Protein AF-A0A377TTC8-F1 (afdb_monomer_lite)

Organism: Klebsiella pneumoniae (NCBI:txid573)

Radius of gyration: 14.98 Å; chains: 1; bounding box: 36×28×40 Å

Structure (mmCIF, N/CA/C/O backbone):
data_AF-A0A377TTC8-F1
#
_entry.id   AF-A0A377TTC8-F1
#
loop_
_atom_site.group_PDB
_atom_site.id
_atom_site.type_symbol
_atom_site.label_atom_id
_atom_site.label_alt_id
_atom_site.label_comp_id
_atom_site.label_asym_id
_atom_site.label_entity_id
_atom_site.label_seq_id
_atom_site.pdbx_P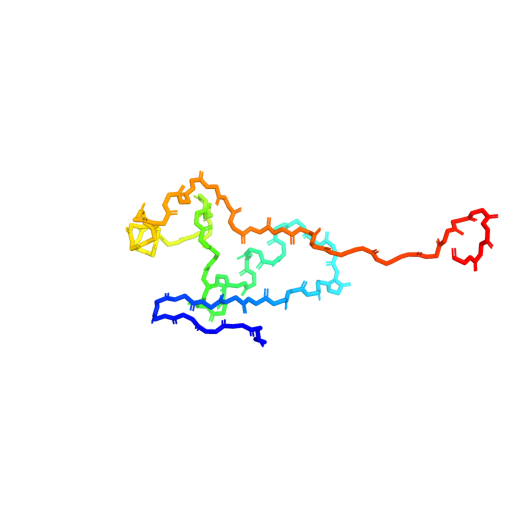DB_ins_code
_atom_site.Cartn_x
_atom_site.Cartn_y
_atom_site.Cartn_z
_atom_site.occupancy
_atom_site.B_iso_or_equiv
_atom_site.auth_seq_id
_atom_site.auth_comp_id
_atom_site.auth_asym_id
_atom_site.auth_atom_id
_atom_site.pdbx_PDB_model_num
ATOM 1 N N . MET A 1 1 ? -10.257 1.176 -8.098 1.00 70.88 1 MET A N 1
ATOM 2 C CA . MET A 1 1 ? -10.991 0.693 -6.913 1.00 70.88 1 MET A CA 1
ATOM 3 C C . MET A 1 1 ? -11.398 -0.739 -7.202 1.00 70.88 1 MET A C 1
ATOM 5 O O . MET A 1 1 ? -11.979 -0.942 -8.260 1.00 70.88 1 MET A O 1
ATOM 9 N N . GLU A 1 2 ? -11.000 -1.705 -6.371 1.00 85.88 2 GLU A N 1
ATOM 10 C CA . GLU A 1 2 ? -11.334 -3.127 -6.585 1.00 85.88 2 GLU A CA 1
ATOM 11 C C . GLU A 1 2 ? -12.587 -3.528 -5.811 1.00 85.88 2 GLU A C 1
ATOM 13 O O . GLU A 1 2 ? -13.501 -4.092 -6.399 1.00 85.88 2 GLU A O 1
ATOM 18 N N . GLU A 1 3 ? -12.667 -3.175 -4.527 1.00 92.38 3 GLU A N 1
ATOM 19 C CA . GLU A 1 3 ? -13.814 -3.511 -3.679 1.00 92.38 3 GLU A CA 1
ATOM 20 C C . GLU A 1 3 ? -14.039 -2.432 -2.611 1.00 92.38 3 GLU A C 1
ATOM 22 O O . GLU A 1 3 ? -13.081 -1.828 -2.120 1.00 92.38 3 GLU A O 1
ATOM 27 N N . ARG A 1 4 ? -15.307 -2.163 -2.269 1.00 93.25 4 ARG A N 1
ATOM 28 C CA . ARG A 1 4 ? -15.692 -1.232 -1.197 1.00 93.25 4 ARG A CA 1
ATOM 29 C C . ARG A 1 4 ? -16.190 -2.016 0.007 1.00 93.25 4 ARG A C 1
ATOM 31 O O . ARG A 1 4 ? -17.084 -2.840 -0.142 1.00 93.25 4 ARG A O 1
ATOM 38 N N . TYR A 1 5 ? -15.695 -1.671 1.186 1.00 91.50 5 TYR A N 1
ATOM 39 C CA . TYR A 1 5 ? -16.247 -2.109 2.463 1.00 91.50 5 TYR A CA 1
ATOM 40 C C . TYR A 1 5 ? -16.883 -0.923 3.194 1.00 91.50 5 TYR A C 1
ATOM 42 O O . TYR A 1 5 ? -16.769 0.226 2.764 1.00 91.50 5 TYR A O 1
ATOM 50 N N . GLU A 1 6 ? -17.564 -1.202 4.302 1.00 89.31 6 GLU A N 1
ATOM 51 C CA . GLU A 1 6 ? -18.289 -0.197 5.087 1.00 89.31 6 GLU A CA 1
ATOM 52 C C . GLU A 1 6 ? -17.383 0.951 5.562 1.00 89.31 6 GLU A C 1
ATOM 54 O O . GLU A 1 6 ? -17.723 2.119 5.392 1.00 89.31 6 GLU A O 1
ATOM 59 N N . PHE A 1 7 ? -16.193 0.619 6.065 1.00 89.31 7 PHE A N 1
ATOM 60 C CA . PHE A 1 7 ? -15.227 1.578 6.612 1.00 89.31 7 PHE A CA 1
ATOM 61 C C . PHE A 1 7 ? -13.851 1.526 5.926 1.00 89.31 7 PHE A C 1
ATOM 63 O O . PHE A 1 7 ? -12.930 2.214 6.346 1.00 89.31 7 PHE A O 1
ATOM 70 N N . ALA A 1 8 ? -13.688 0.738 4.855 1.00 94.12 8 ALA A N 1
ATOM 71 C CA . ALA A 1 8 ? -12.414 0.567 4.148 1.00 94.12 8 ALA A CA 1
ATOM 72 C C . ALA A 1 8 ? -12.613 0.362 2.636 1.00 94.12 8 ALA A C 1
ATOM 74 O O . ALA A 1 8 ? -13.717 0.110 2.161 1.00 94.12 8 AL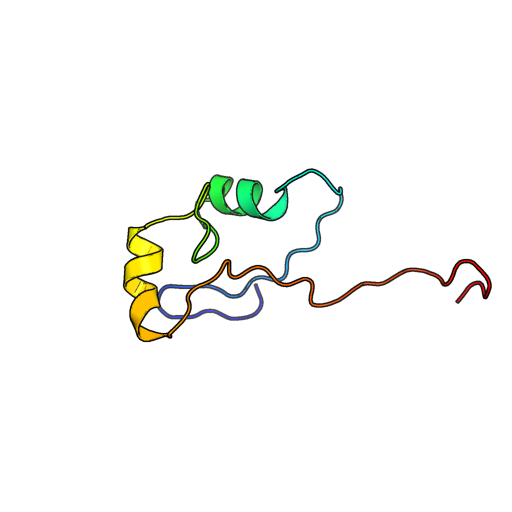A A O 1
ATOM 75 N N . THR A 1 9 ? -11.547 0.464 1.840 1.00 95.94 9 THR A N 1
ATOM 76 C CA . THR A 1 9 ? -11.592 0.197 0.390 1.00 95.94 9 THR A CA 1
ATOM 77 C C . THR A 1 9 ? -10.360 -0.585 -0.045 1.00 95.94 9 THR A C 1
ATOM 79 O O . THR A 1 9 ? -9.236 -0.194 0.265 1.00 95.94 9 THR A O 1
ATOM 82 N N . LEU A 1 10 ? -10.563 -1.659 -0.810 1.00 95.81 10 LEU A N 1
ATOM 83 C CA . LEU A 1 10 ? -9.484 -2.377 -1.475 1.00 95.81 10 LEU A CA 1
ATOM 84 C C . LEU A 1 10 ? -9.108 -1.6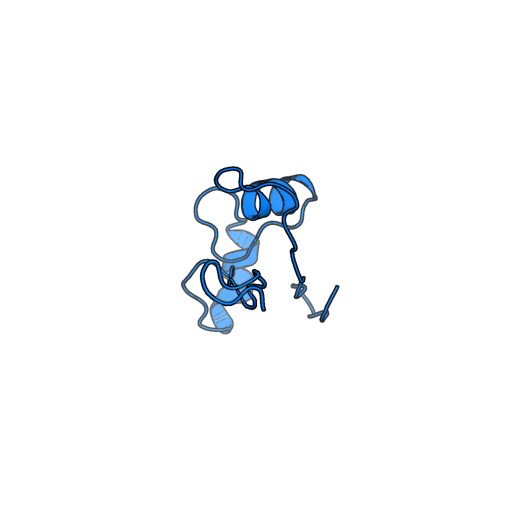54 -2.771 1.00 95.81 10 LEU A C 1
ATOM 86 O O . LEU A 1 10 ? -9.935 -1.446 -3.671 1.00 95.81 10 LEU A O 1
ATOM 90 N N . VAL A 1 11 ? -7.839 -1.270 -2.875 1.00 95.00 11 VAL A N 1
ATOM 91 C CA . VAL A 1 11 ? -7.306 -0.558 -4.037 1.00 95.00 11 VAL A CA 1
ATOM 92 C C . VAL A 1 11 ? -6.118 -1.293 -4.641 1.00 95.00 11 VAL A C 1
ATOM 94 O O . VAL A 1 11 ? -5.169 -1.663 -3.953 1.00 95.00 11 VAL A O 1
ATOM 97 N N . ARG A 1 12 ? -6.140 -1.432 -5.969 1.00 95.62 12 ARG A N 1
ATOM 98 C CA . ARG A 1 12 ? -4.966 -1.831 -6.739 1.00 95.62 12 ARG A CA 1
ATOM 99 C C . ARG A 1 12 ? -4.080 -0.616 -6.973 1.00 95.62 12 ARG A C 1
ATOM 101 O O . ARG A 1 12 ? -4.508 0.347 -7.609 1.00 95.62 12 ARG A O 1
ATOM 108 N N . CYS A 1 13 ? -2.841 -0.689 -6.506 1.00 94.44 13 CYS A N 1
ATOM 109 C CA . CYS A 1 13 ? -1.838 0.351 -6.708 1.00 94.44 13 CYS A CA 1
ATOM 110 C C . CYS A 1 13 ? -0.764 -0.138 -7.686 1.00 94.44 13 CYS A C 1
ATOM 112 O O . CYS A 1 13 ? -0.148 -1.180 -7.469 1.00 94.44 13 CYS A O 1
ATOM 114 N N . SER A 1 14 ? -0.509 0.633 -8.743 1.00 95.12 14 SER A N 1
ATOM 115 C CA . SER A 1 14 ? 0.555 0.365 -9.719 1.00 95.12 14 SER A CA 1
ATOM 116 C C . SER A 1 14 ? 1.518 1.554 -9.746 1.00 95.12 14 SER A C 1
ATOM 118 O O . SER A 1 14 ? 1.268 2.524 -10.463 1.00 95.12 14 SER A O 1
ATOM 120 N N . PRO A 1 15 ? 2.577 1.546 -8.915 1.00 93.06 15 PRO A N 1
ATOM 121 C CA . PRO A 1 15 ? 3.490 2.675 -8.828 1.00 93.06 15 PRO A CA 1
ATOM 122 C C . PRO A 1 15 ? 4.307 2.787 -10.123 1.00 93.06 15 PRO A C 1
ATOM 124 O O . PRO A 1 15 ? 4.972 1.841 -10.535 1.00 93.06 15 PRO A O 1
ATOM 127 N N . VAL A 1 16 ? 4.246 3.952 -10.774 1.00 94.62 16 VAL A N 1
ATOM 128 C CA . VAL A 1 16 ? 4.994 4.232 -12.019 1.00 94.62 16 VAL A CA 1
ATOM 129 C C . VAL A 1 16 ? 6.494 4.381 -11.747 1.00 94.62 16 VAL A C 1
ATOM 131 O O . VAL A 1 16 ? 7.328 4.070 -12.590 1.00 94.62 16 VAL A O 1
ATOM 134 N N . THR A 1 17 ? 6.843 4.849 -10.551 1.00 95.44 17 THR A N 1
ATOM 135 C CA . THR A 1 17 ? 8.221 4.986 -10.070 1.00 95.44 17 THR A CA 1
ATOM 136 C C . THR A 1 17 ? 8.420 4.137 -8.813 1.00 95.44 17 THR A C 1
ATOM 138 O O . THR A 1 17 ? 7.456 3.727 -8.177 1.00 95.44 17 THR A O 1
ATOM 141 N N . GLY A 1 18 ? 9.672 3.835 -8.463 1.00 93.69 18 GLY A N 1
ATOM 142 C CA . GLY A 1 18 ? 10.017 2.954 -7.338 1.00 93.69 18 GLY A CA 1
ATOM 143 C C . GLY A 1 18 ? 10.505 3.686 -6.088 1.00 93.69 18 GLY A C 1
ATOM 144 O O . GLY A 1 18 ? 11.440 3.210 -5.449 1.00 93.69 18 GLY A O 1
ATOM 145 N N . ARG A 1 19 ? 9.967 4.871 -5.757 1.00 96.81 19 ARG A N 1
ATOM 146 C CA . ARG A 1 19 ? 10.456 5.632 -4.593 1.00 96.81 19 ARG A CA 1
ATOM 147 C C . ARG A 1 19 ? 10.107 4.923 -3.283 1.00 96.81 19 ARG A C 1
ATOM 149 O O . ARG A 1 19 ? 9.066 4.276 -3.149 1.00 96.81 19 ARG A O 1
ATOM 156 N N . THR A 1 20 ? 10.960 5.103 -2.279 1.00 96.25 20 THR A N 1
ATOM 157 C CA . THR A 1 20 ? 10.744 4.561 -0.935 1.00 96.25 20 THR A CA 1
ATOM 158 C C . THR A 1 20 ? 9.393 5.009 -0.378 1.00 96.25 20 THR A C 1
ATOM 160 O O . THR A 1 20 ? 9.081 6.197 -0.380 1.00 96.25 20 THR A O 1
ATOM 163 N N . HIS A 1 21 ? 8.592 4.049 0.095 1.00 96.19 21 HIS A N 1
ATOM 164 C CA . HIS A 1 21 ? 7.258 4.269 0.679 1.00 96.19 21 HIS A CA 1
ATOM 165 C C . HIS A 1 21 ? 6.242 4.981 -0.233 1.00 96.19 21 HIS A C 1
ATOM 167 O O . HIS A 1 21 ? 5.233 5.475 0.261 1.00 96.19 21 HIS A O 1
ATOM 173 N N . GLN A 1 22 ? 6.462 5.011 -1.549 1.00 96.19 22 GLN A N 1
ATOM 174 C CA . GLN A 1 22 ? 5.657 5.809 -2.475 1.00 96.19 22 GLN A CA 1
ATOM 175 C C . GLN A 1 22 ? 4.149 5.576 -2.351 1.00 96.19 22 GLN A C 1
ATOM 177 O O . GLN A 1 22 ? 3.398 6.536 -2.222 1.00 96.19 22 GLN A O 1
ATOM 182 N N . ILE A 1 23 ? 3.708 4.313 -2.340 1.00 96.06 23 ILE A N 1
ATOM 183 C CA . ILE A 1 23 ? 2.281 3.989 -2.208 1.00 96.06 23 ILE A CA 1
ATOM 184 C C . ILE A 1 23 ? 1.747 4.492 -0.861 1.00 96.06 23 ILE A C 1
ATOM 186 O O . ILE A 1 23 ? 0.752 5.202 -0.845 1.00 96.06 23 ILE A O 1
ATOM 190 N N . ARG A 1 24 ? 2.452 4.197 0.239 1.00 96.44 24 ARG A N 1
ATOM 191 C CA . ARG A 1 24 ? 2.062 4.560 1.614 1.00 96.44 24 ARG A CA 1
ATOM 192 C C . ARG A 1 24 ? 1.843 6.067 1.777 1.00 96.44 24 ARG A C 1
ATOM 194 O O . ARG A 1 24 ? 0.824 6.498 2.304 1.00 96.44 24 ARG A O 1
ATOM 201 N N . VAL A 1 25 ? 2.791 6.868 1.287 1.00 96.75 25 VAL A N 1
ATOM 202 C CA . VAL A 1 25 ? 2.722 8.335 1.379 1.00 96.75 25 VAL A CA 1
ATOM 203 C C . VAL A 1 25 ? 1.637 8.890 0.460 1.00 96.75 25 VAL A C 1
ATOM 205 O O . VAL A 1 25 ? 0.916 9.799 0.851 1.00 96.75 25 VAL A O 1
ATOM 208 N N . HIS A 1 26 ? 1.484 8.350 -0.751 1.00 96.56 26 HIS A N 1
ATOM 209 C CA . HIS A 1 26 ? 0.466 8.831 -1.687 1.00 96.56 26 HIS A CA 1
ATOM 210 C C . HIS A 1 26 ? -0.955 8.571 -1.183 1.00 96.56 26 HIS A C 1
ATOM 212 O O . HIS A 1 26 ? -1.807 9.447 -1.295 1.00 96.56 26 HIS A O 1
ATOM 218 N N . THR A 1 27 ? -1.218 7.390 -0.622 1.00 95.69 27 THR A N 1
ATOM 219 C CA . THR A 1 27 ? -2.538 7.050 -0.081 1.00 95.69 27 THR A CA 1
ATOM 220 C C . THR A 1 27 ? -2.861 7.899 1.149 1.00 95.69 27 THR A C 1
ATOM 222 O O . THR A 1 27 ? -3.962 8.433 1.243 1.00 95.69 27 THR A O 1
ATOM 225 N N . GLN A 1 28 ? -1.879 8.141 2.028 1.00 95.94 28 GLN A N 1
ATOM 226 C CA . GLN A 1 28 ? -2.020 9.100 3.129 1.00 95.94 28 GLN A CA 1
ATOM 227 C C . GLN A 1 28 ? -2.318 10.517 2.617 1.00 95.94 28 GLN A C 1
ATOM 229 O O . GLN A 1 28 ? -3.257 11.153 3.085 1.00 95.94 28 GLN A O 1
ATOM 234 N N . TYR A 1 29 ? -1.542 11.011 1.648 1.00 95.62 29 TYR A N 1
ATOM 235 C CA . TYR A 1 29 ? -1.715 12.351 1.081 1.00 95.62 29 TYR A CA 1
ATOM 236 C C . TYR A 1 29 ? -3.091 12.535 0.426 1.00 95.62 29 TYR A C 1
ATOM 238 O O . TYR A 1 29 ? -3.675 13.611 0.501 1.00 95.62 29 TYR A O 1
ATOM 246 N N . ALA A 1 30 ? -3.635 11.472 -0.168 1.00 94.88 30 ALA A N 1
ATOM 247 C CA . ALA A 1 30 ? -4.985 11.449 -0.720 1.00 94.88 30 ALA A CA 1
ATOM 248 C C . ALA A 1 30 ? -6.100 11.372 0.347 1.00 94.88 30 ALA A C 1
ATOM 250 O O . ALA A 1 30 ? -7.270 11.332 -0.020 1.00 94.88 30 ALA A O 1
ATOM 251 N N . GLY A 1 31 ? -5.765 11.330 1.643 1.00 94.62 31 GLY A N 1
ATOM 252 C CA . GLY A 1 31 ? -6.726 11.229 2.747 1.00 94.62 31 GLY A CA 1
ATOM 253 C C . GLY A 1 31 ? -7.204 9.806 3.052 1.00 94.62 31 GLY A C 1
ATOM 254 O O . GLY A 1 31 ? -8.131 9.625 3.834 1.00 94.62 31 GLY A O 1
ATOM 255 N N . HIS A 1 32 ? -6.578 8.791 2.455 1.00 95.12 32 HIS A N 1
ATOM 256 C CA . HIS A 1 32 ? -6.943 7.383 2.616 1.00 95.12 32 HIS A CA 1
ATOM 257 C C . HIS A 1 32 ? -5.711 6.554 3.005 1.00 95.12 32 HIS A C 1
ATOM 259 O O . HIS A 1 32 ? -5.192 5.805 2.176 1.00 95.12 32 HIS A O 1
ATOM 265 N N . PRO A 1 33 ? -5.177 6.714 4.228 1.00 96.06 33 PRO A N 1
ATOM 266 C CA . PRO A 1 33 ? -3.984 5.995 4.664 1.00 96.06 33 PRO A CA 1
ATOM 267 C C . PRO A 1 33 ? -4.183 4.469 4.664 1.00 96.06 33 PRO A C 1
ATOM 269 O O . PRO A 1 33 ? -5.300 3.963 4.758 1.00 96.06 33 PRO A O 1
ATOM 272 N N . ILE A 1 34 ? -3.080 3.721 4.544 1.00 95.69 34 ILE A N 1
ATOM 273 C CA . ILE A 1 34 ? -3.117 2.250 4.563 1.00 95.69 34 ILE A CA 1
ATOM 274 C C . ILE A 1 34 ? -3.331 1.770 6.000 1.00 95.69 34 ILE A C 1
ATOM 276 O O . ILE A 1 34 ? -2.728 2.301 6.931 1.00 95.69 34 ILE A O 1
ATOM 280 N N . ALA A 1 35 ? -4.147 0.730 6.153 1.00 95.25 35 ALA A N 1
ATOM 281 C CA . ALA A 1 35 ? -4.358 0.045 7.419 1.00 95.25 35 ALA A CA 1
ATOM 282 C C . ALA A 1 35 ? -3.051 -0.526 7.998 1.00 95.25 35 ALA A C 1
ATOM 284 O O . ALA A 1 35 ? -2.262 -1.152 7.275 1.00 95.25 35 ALA A O 1
ATOM 285 N N . PHE A 1 36 ? -2.871 -0.363 9.309 1.00 93.94 36 PHE A N 1
ATOM 286 C CA . PHE A 1 36 ? -1.724 -0.819 10.097 1.00 93.94 36 PHE A CA 1
ATOM 287 C C . PHE A 1 36 ? -0.385 -0.310 9.546 1.00 93.94 36 PHE A C 1
ATOM 289 O O . PHE A 1 36 ? 0.619 -1.027 9.496 1.00 93.94 36 PHE A O 1
ATOM 296 N N . ASP A 1 37 ? -0.377 0.941 9.085 1.00 94.94 37 ASP A N 1
ATOM 297 C CA . ASP A 1 37 ? 0.840 1.663 8.737 1.00 94.94 37 ASP A CA 1
ATOM 298 C C . ASP A 1 37 ? 1.343 2.470 9.945 1.00 94.94 37 ASP A C 1
ATOM 300 O O . ASP A 1 37 ? 0.860 3.563 10.226 1.00 94.94 37 ASP A O 1
ATOM 304 N N . ASP A 1 38 ? 2.380 1.978 10.623 1.00 91.44 38 ASP A N 1
ATOM 305 C CA . ASP A 1 38 ? 2.912 2.607 11.844 1.00 91.44 38 ASP A CA 1
ATOM 306 C C . ASP A 1 38 ? 3.405 4.059 11.674 1.00 91.44 38 ASP A C 1
ATOM 308 O O . ASP A 1 38 ? 3.587 4.770 12.665 1.00 91.44 38 ASP A O 1
ATOM 312 N N . ARG A 1 39 ? 3.695 4.502 10.439 1.00 91.69 39 ARG A N 1
ATOM 313 C CA . ARG A 1 39 ? 4.303 5.818 10.165 1.00 91.69 39 ARG A CA 1
ATOM 314 C C . ARG A 1 39 ? 3.344 6.796 9.493 1.00 91.69 39 ARG A C 1
ATOM 316 O O . ARG A 1 39 ? 3.393 7.982 9.803 1.00 91.69 39 ARG A O 1
ATOM 323 N N . TYR A 1 40 ? 2.545 6.319 8.544 1.00 92.19 40 TYR A N 1
ATOM 324 C CA . TYR A 1 40 ? 1.651 7.145 7.724 1.00 92.19 40 TYR A CA 1
ATOM 325 C C . TYR A 1 40 ? 0.172 6.764 7.887 1.00 92.19 40 TYR A C 1
ATOM 327 O O . TYR A 1 40 ? -0.672 7.308 7.179 1.00 92.19 40 TYR A O 1
ATOM 335 N N . GLY A 1 41 ? -0.124 5.812 8.775 1.00 90.31 41 GLY A N 1
ATOM 336 C CA . GLY A 1 41 ? -1.457 5.294 9.057 1.00 90.31 41 GLY A CA 1
ATOM 337 C C . GLY A 1 41 ? -2.296 6.188 9.958 1.00 90.31 41 GLY A C 1
ATOM 338 O O . GLY A 1 41 ? -1.849 7.231 10.441 1.00 90.31 41 GLY A O 1
ATOM 339 N N . ASP A 1 42 ? -3.517 5.728 10.209 1.00 93.19 42 ASP A N 1
ATOM 340 C CA . ASP A 1 42 ? -4.449 6.329 11.155 1.00 93.19 42 ASP A CA 1
ATOM 341 C C . ASP A 1 42 ? -4.802 5.310 12.248 1.00 93.19 42 ASP A C 1
ATOM 343 O O . ASP A 1 42 ? -5.353 4.241 11.988 1.00 93.19 42 ASP A O 1
ATOM 347 N N . ARG A 1 43 ? -4.499 5.666 13.500 1.00 91.44 43 ARG A N 1
ATOM 348 C CA . ARG A 1 43 ? -4.744 4.813 14.668 1.00 91.44 43 ARG A CA 1
ATOM 349 C C . ARG A 1 43 ? -6.228 4.596 14.945 1.00 91.44 43 ARG A C 1
ATOM 351 O O . ARG A 1 43 ? -6.574 3.591 15.562 1.00 91.44 43 ARG A O 1
ATOM 358 N N . GLU A 1 44 ? -7.099 5.532 14.579 1.00 92.38 44 GLU A N 1
ATOM 359 C CA . GLU A 1 44 ? -8.546 5.355 14.730 1.00 92.38 44 GLU A CA 1
ATOM 360 C C . GLU A 1 44 ? -9.075 4.361 13.698 1.00 92.38 44 GLU A C 1
ATOM 362 O O . GLU A 1 44 ? -9.842 3.464 14.053 1.00 92.38 44 GLU A O 1
ATOM 367 N N . PHE A 1 45 ? -8.580 4.442 12.463 1.00 92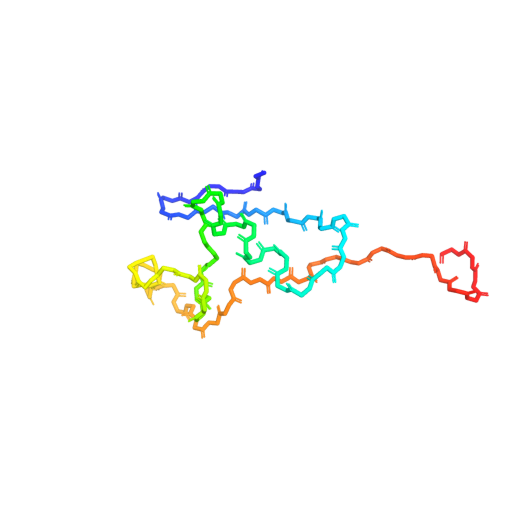.12 45 PHE A N 1
ATOM 368 C CA . PHE A 1 45 ? -8.868 3.460 11.421 1.00 92.12 45 PHE A CA 1
ATOM 369 C C . PHE A 1 45 ? -8.374 2.053 11.800 1.00 92.12 45 PHE A C 1
ATOM 371 O O . PHE A 1 45 ? -9.121 1.079 11.691 1.00 92.12 45 PHE A O 1
ATOM 378 N N . ASP A 1 46 ? -7.165 1.939 12.353 1.00 92.56 46 ASP A N 1
ATOM 379 C CA . ASP A 1 46 ? -6.618 0.656 12.814 1.00 92.56 46 ASP A CA 1
ATOM 380 C C . ASP A 1 46 ? -7.450 0.047 13.955 1.00 92.56 46 ASP A C 1
ATOM 382 O O . ASP A 1 46 ? -7.693 -1.162 13.988 1.00 92.56 46 ASP A O 1
ATOM 386 N N . LYS A 1 47 ? -7.955 0.880 14.876 1.00 91.25 47 LYS A N 1
ATOM 387 C CA . LYS A 1 47 ? -8.866 0.429 15.940 1.00 91.25 47 LYS A CA 1
ATOM 388 C C . LYS A 1 47 ? -10.177 -0.111 15.376 1.00 91.25 47 LYS A C 1
ATOM 390 O O . LYS A 1 47 ? -10.647 -1.137 15.865 1.00 91.25 47 LYS A O 1
ATOM 395 N N . GLN A 1 48 ? -10.748 0.526 14.354 1.00 91.50 48 GLN A N 1
ATOM 396 C CA . GLN A 1 48 ? -11.958 0.025 13.684 1.00 91.50 48 GLN A CA 1
ATOM 397 C C . GLN A 1 48 ? -11.712 -1.336 13.021 1.00 91.50 48 GLN A C 1
ATOM 399 O O . GLN A 1 48 ? -12.567 -2.217 13.060 1.00 91.50 48 GLN A O 1
ATOM 404 N N . LEU A 1 49 ? -10.508 -1.545 12.488 1.00 90.12 49 LEU A N 1
ATOM 405 C CA . LEU A 1 49 ? -10.095 -2.807 11.880 1.00 90.12 49 LEU A CA 1
ATOM 406 C C . LEU A 1 49 ? -9.658 -3.878 12.888 1.00 90.12 49 LEU A C 1
ATOM 408 O O . LEU A 1 49 ? -9.443 -5.018 12.479 1.00 90.12 49 LEU A O 1
ATOM 412 N N . SER A 1 50 ? -9.555 -3.576 14.185 1.00 85.75 50 SER A N 1
ATOM 413 C CA . SER A 1 50 ? -9.070 -4.532 15.198 1.00 85.75 50 SER A CA 1
ATOM 414 C C . SER A 1 50 ? -9.862 -5.848 15.233 1.00 85.75 50 SER A C 1
ATOM 416 O O . SER A 1 50 ? -9.280 -6.915 15.426 1.00 85.75 50 SER A O 1
ATOM 418 N N . ALA A 1 51 ? -11.170 -5.798 14.955 1.00 88.06 51 ALA A N 1
ATOM 419 C CA . ALA A 1 51 ? -12.041 -6.973 14.900 1.00 88.06 51 ALA A CA 1
ATOM 420 C C . ALA A 1 51 ? -11.727 -7.923 13.727 1.00 88.06 51 ALA A C 1
ATOM 422 O O . ALA A 1 51 ? -12.114 -9.088 13.758 1.00 88.06 51 ALA A O 1
ATOM 423 N N . THR A 1 52 ? -11.011 -7.453 12.700 1.00 88.88 52 THR A N 1
ATOM 424 C CA . THR A 1 52 ? -10.625 -8.273 11.537 1.00 88.88 52 THR A CA 1
ATOM 425 C C . THR A 1 52 ? -9.444 -9.205 11.824 1.00 88.88 52 THR A C 1
ATOM 427 O O . THR A 1 52 ? -9.124 -10.058 10.999 1.00 88.88 52 THR A O 1
ATOM 430 N N . GLY A 1 53 ? -8.773 -9.046 12.972 1.00 90.38 53 GLY A N 1
ATOM 431 C CA . GLY A 1 53 ? -7.551 -9.785 13.307 1.00 90.38 53 GLY A CA 1
ATOM 432 C C . GLY A 1 53 ? -6.309 -9.318 12.538 1.00 90.38 53 GLY A C 1
ATOM 433 O O . GLY A 1 53 ? -5.247 -9.931 12.653 1.00 90.38 53 GLY A O 1
ATOM 434 N N . LEU A 1 54 ? -6.419 -8.238 11.758 1.00 91.25 54 LEU A N 1
ATOM 435 C CA . LEU A 1 54 ? -5.290 -7.636 11.068 1.00 91.25 54 LEU A CA 1
ATOM 436 C C . LEU A 1 54 ? -4.287 -7.058 12.080 1.00 91.25 54 LEU A C 1
ATOM 438 O O . LEU A 1 54 ? -4.671 -6.421 13.053 1.00 91.25 54 LEU A O 1
ATOM 442 N N . ASN A 1 55 ? -2.995 -7.308 11.861 1.00 91.69 55 ASN A N 1
ATOM 443 C CA . ASN A 1 55 ? -1.916 -6.900 12.770 1.00 91.69 55 ASN A CA 1
ATOM 444 C C . ASN A 1 55 ? -0.636 -6.453 12.040 1.00 91.69 55 ASN A C 1
ATOM 446 O O . ASN A 1 55 ? 0.446 -6.424 12.624 1.00 91.69 55 ASN A O 1
ATOM 450 N N . ARG A 1 56 ? -0.741 -6.168 10.740 1.00 94.31 56 ARG A N 1
ATOM 451 C CA . ARG A 1 56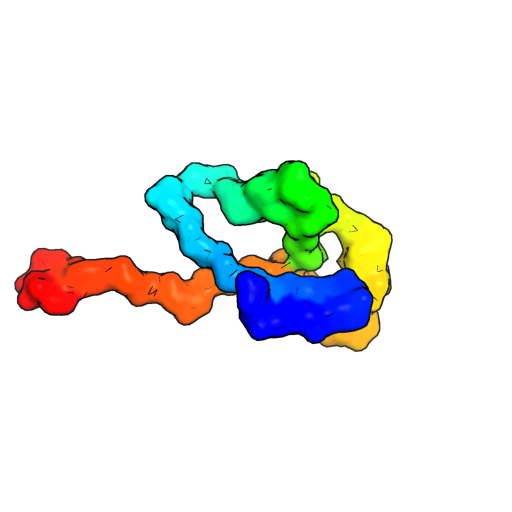 ? 0.384 -5.830 9.862 1.00 94.31 56 ARG A CA 1
ATOM 452 C C . ARG A 1 56 ? -0.067 -4.875 8.774 1.00 94.31 56 ARG A C 1
ATOM 454 O O . ARG A 1 56 ? -1.223 -4.930 8.363 1.00 94.31 56 ARG A O 1
ATOM 461 N N . LEU A 1 57 ? 0.884 -4.116 8.235 1.00 95.75 57 LEU A N 1
ATOM 462 C CA . LEU A 1 57 ? 0.678 -3.256 7.074 1.00 95.75 57 LEU A CA 1
ATOM 463 C C . LEU A 1 57 ? -0.081 -3.993 5.960 1.00 95.75 57 LEU A C 1
ATOM 465 O O . LEU A 1 57 ? 0.398 -5.001 5.420 1.00 95.75 57 LEU A O 1
ATOM 469 N N . PHE A 1 58 ? -1.239 -3.449 5.584 1.00 95.44 58 PHE A N 1
ATOM 470 C CA . PHE A 1 58 ? -2.085 -3.996 4.523 1.00 95.44 58 PHE A CA 1
ATOM 471 C C . PHE A 1 58 ? -1.615 -3.538 3.134 1.00 95.44 58 PHE A C 1
ATOM 473 O O . PHE A 1 58 ? -2.330 -2.891 2.374 1.00 95.44 58 PHE A O 1
ATOM 480 N N . LEU A 1 59 ? -0.364 -3.861 2.804 1.00 96.06 59 LEU A N 1
ATOM 481 C CA . LEU A 1 59 ? 0.236 -3.606 1.499 1.00 96.06 59 LEU A CA 1
ATOM 482 C C . LEU A 1 59 ? 0.878 -4.892 0.983 1.00 96.06 59 LEU A C 1
ATOM 484 O O . LEU A 1 59 ? 1.749 -5.470 1.633 1.00 96.06 59 LEU A O 1
ATOM 488 N N . HIS A 1 60 ? 0.449 -5.343 -0.194 1.00 95.75 60 HIS A N 1
ATOM 489 C CA . HIS A 1 60 ? 0.911 -6.594 -0.782 1.00 95.75 60 HIS A CA 1
ATOM 490 C C . HIS A 1 60 ? 1.280 -6.415 -2.256 1.00 95.75 60 HIS A C 1
ATOM 492 O O . HIS A 1 60 ? 0.512 -5.858 -3.040 1.00 95.75 60 HIS A O 1
ATOM 498 N N . ALA A 1 61 ? 2.460 -6.908 -2.639 1.00 95.56 61 ALA A N 1
ATOM 499 C CA . ALA A 1 61 ? 2.895 -6.960 -4.029 1.00 95.56 61 ALA A CA 1
ATOM 500 C C . ALA A 1 61 ? 2.237 -8.160 -4.728 1.00 95.56 61 ALA A C 1
ATOM 502 O O . ALA A 1 61 ? 2.833 -9.226 -4.845 1.00 95.56 61 ALA A O 1
ATOM 503 N N . ALA A 1 62 ? 0.985 -7.985 -5.151 1.00 95.31 62 ALA A N 1
ATOM 504 C CA . ALA A 1 62 ? 0.162 -9.073 -5.681 1.00 95.31 62 ALA A CA 1
ATOM 505 C C . ALA A 1 62 ? 0.600 -9.580 -7.068 1.00 95.31 62 ALA A C 1
ATOM 507 O O . ALA A 1 62 ? 0.326 -10.723 -7.422 1.00 95.31 62 ALA A O 1
ATOM 508 N N . ALA A 1 63 ? 1.252 -8.738 -7.873 1.00 94.62 63 ALA A N 1
ATOM 509 C CA . ALA A 1 63 ? 1.703 -9.103 -9.210 1.00 94.62 63 ALA A CA 1
ATOM 510 C C . ALA A 1 63 ? 2.988 -8.362 -9.584 1.00 94.62 63 ALA A C 1
ATOM 512 O O . ALA A 1 63 ? 3.157 -7.183 -9.267 1.00 94.62 63 ALA A O 1
ATOM 513 N N . LEU A 1 64 ? 3.861 -9.050 -10.318 1.00 94.38 64 LEU A N 1
ATOM 514 C CA . LEU A 1 64 ? 5.051 -8.484 -10.937 1.00 94.38 64 LEU A CA 1
ATOM 515 C C . LEU A 1 64 ? 5.117 -8.973 -12.384 1.00 94.38 64 LEU A C 1
ATOM 517 O O . LEU A 1 64 ? 5.002 -10.167 -12.646 1.00 94.38 64 LEU A O 1
ATOM 521 N N . LYS A 1 65 ? 5.308 -8.044 -13.321 1.00 93.31 65 LYS A N 1
ATOM 522 C CA . LYS A 1 65 ? 5.501 -8.349 -14.738 1.00 93.31 65 LYS A CA 1
ATOM 523 C C . LYS A 1 65 ? 6.830 -7.765 -15.185 1.00 93.31 65 LYS A C 1
ATOM 525 O O . LYS A 1 65 ? 7.052 -6.566 -15.050 1.00 93.31 65 LYS A O 1
ATOM 530 N N . PHE A 1 66 ? 7.684 -8.613 -15.733 1.00 93.69 66 PHE A N 1
ATOM 531 C CA . PHE A 1 66 ? 8.943 -8.230 -16.354 1.00 93.69 66 PHE A CA 1
ATOM 532 C C . PHE A 1 66 ? 9.273 -9.238 -17.454 1.00 93.69 66 PHE A C 1
ATOM 534 O O . PHE A 1 66 ? 8.834 -10.384 -17.393 1.00 93.69 66 PHE A O 1
ATOM 541 N N . THR A 1 67 ? 10.024 -8.805 -18.459 1.00 95.69 67 THR A N 1
ATOM 542 C CA . THR A 1 67 ? 10.546 -9.701 -19.495 1.00 95.69 67 THR A CA 1
ATOM 543 C C . THR A 1 67 ? 11.731 -10.474 -18.927 1.00 95.69 67 THR A C 1
ATOM 545 O O . THR A 1 67 ? 12.632 -9.855 -18.351 1.00 95.69 67 THR A O 1
ATOM 548 N N . HIS A 1 68 ? 11.771 -11.801 -19.088 1.00 93.38 68 HIS A N 1
ATOM 549 C CA . HIS A 1 68 ? 12.893 -12.591 -18.589 1.00 93.38 68 HIS A CA 1
ATOM 550 C C . HIS A 1 68 ? 14.207 -12.153 -19.264 1.00 93.38 68 HIS A C 1
ATOM 552 O O . HIS A 1 68 ? 14.305 -12.202 -20.497 1.00 93.38 68 HIS A O 1
ATOM 558 N N . PRO A 1 69 ? 15.253 -11.790 -18.495 1.00 92.94 69 PRO A N 1
ATOM 559 C CA . PRO A 1 69 ? 16.455 -11.157 -19.042 1.00 92.94 69 PRO A CA 1
ATOM 560 C C . PRO A 1 69 ? 17.261 -12.070 -19.977 1.00 92.94 69 PRO A C 1
ATOM 562 O O . PRO A 1 69 ? 17.942 -11.577 -20.867 1.00 92.94 69 PRO A O 1
ATOM 565 N N . GLY A 1 70 ? 17.172 -13.394 -19.809 1.00 91.00 70 GLY A N 1
ATOM 566 C CA . GLY A 1 70 ? 17.884 -14.362 -20.654 1.00 91.00 70 GLY A CA 1
ATOM 567 C C . GLY A 1 70 ? 17.056 -14.994 -21.776 1.00 91.00 70 GLY A C 1
ATOM 568 O O . GLY A 1 70 ? 17.625 -15.627 -22.655 1.00 91.00 70 GLY A O 1
ATOM 569 N N . ALA A 1 71 ? 15.724 -14.870 -21.745 1.00 83.50 71 ALA A N 1
ATOM 570 C CA . ALA A 1 71 ? 14.836 -15.593 -22.670 1.00 83.50 71 ALA A CA 1
ATOM 571 C C . ALA A 1 71 ? 13.976 -14.662 -23.537 1.00 83.50 71 ALA A C 1
ATOM 573 O O . ALA A 1 71 ? 13.329 -15.138 -24.466 1.00 83.50 71 ALA A O 1
ATOM 574 N N . GLY A 1 72 ? 13.961 -13.355 -23.243 1.00 71.56 72 GLY A N 1
ATOM 575 C CA . GLY A 1 72 ? 13.251 -12.350 -24.037 1.00 71.56 72 GLY A CA 1
ATOM 576 C C . GLY A 1 72 ?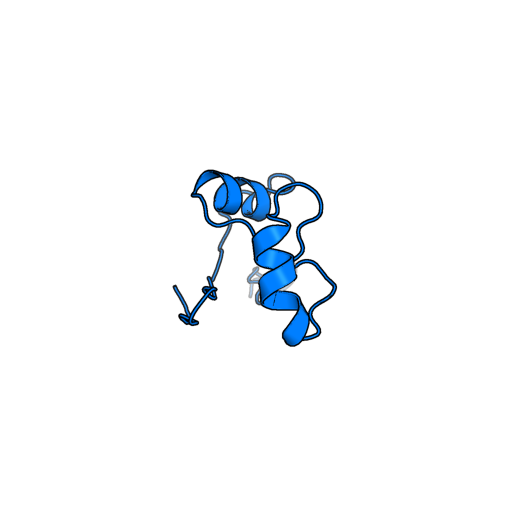 11.722 -12.435 -23.971 1.00 71.56 72 GLY A C 1
ATOM 577 O O . GLY A 1 72 ? 11.054 -11.768 -24.756 1.00 71.56 72 GLY A O 1
ATOM 578 N N . ARG A 1 73 ? 11.168 -13.234 -23.054 1.00 62.84 73 ARG A N 1
ATOM 579 C CA . ARG A 1 73 ? 9.730 -13.453 -22.851 1.00 62.84 73 ARG A CA 1
ATOM 580 C C . ARG A 1 73 ? 9.370 -13.430 -21.377 1.00 62.84 73 ARG A C 1
ATOM 582 O O . ARG A 1 73 ? 10.242 -13.820 -20.572 1.00 62.84 73 ARG A O 1
#

InterPro domains:
  IPR020103 Pseudouridine synthase, catalytic domain superfamily [SSF55120] (3-72)
  IPR050188 RluA Pseudouridine Synthase [PTHR21600] (9-68)

Secondary structure (DSSP, 8-state):
--EE-SS-EE-----SS--TTHHHHHHHHTT-PPTT-TTTS-HHHHHHHGGGT--S------------TTT--

Foldseek 3Di:
DPDDDPLADDDDDDDPDDDPCVVQVVCLVVVHHWAQDPPSDDPVSVVVCVVVVDNHTPDDPPDDDDQDPPPRD

Sequence (73 aa):
MEERYEFATLVRCSPVTGRTHQIRVHTQYAGHPIAFDDRYGDREFDKQLSATGLNRLFLHAAALKFTHPGAGR

pLDDT: mean 92.41, std 5.73, range [62.84, 96.81]